Protein AF-A0A645GH68-F1 (afdb_monomer_lite)

Secondary structure (DSSP, 8-state):
-PPPPHHHHHHB-HHHHHHHHHHHHTTSS-HHHHHHHHHHHHTS-SS-B-HHHHHHHHHHHHHHTT----HHHHHHHH----TT------

InterPro domains:
  IPR007456 Smg [PF04361] (1-83)

Sequence (90 aa):
MRIYADEEIAHLSQACRGFIAFLESAGVVDTAQRELIIERAMALDGFAVTLNRLKVIVLMVLWQQEQPVDSLIIDELLSIDDEEWQPVFH

Structure (mmCIF, N/CA/C/O backbone):
data_AF-A0A645GH68-F1
#
_entry.id   AF-A0A645GH68-F1
#
loop_
_atom_site.group_PDB
_atom_site.id
_atom_site.type_symbol
_atom_site.label_atom_id
_atom_site.label_alt_id
_atom_site.label_comp_id
_atom_site.label_asym_id
_atom_site.label_entity_id
_atom_site.label_seq_id
_atom_site.pdbx_PDB_ins_code
_atom_site.Cartn_x
_atom_site.Cartn_y
_atom_site.Cartn_z
_atom_site.occupancy
_atom_site.B_iso_or_equiv
_atom_site.auth_seq_id
_atom_site.auth_comp_id
_atom_site.auth_asym_id
_atom_site.auth_atom_id
_atom_site.pdbx_PDB_model_num
ATOM 1 N N . MET A 1 1 ? -14.429 -8.361 -4.783 1.00 52.88 1 MET A N 1
ATOM 2 C CA . MET A 1 1 ? -13.356 -8.886 -5.654 1.00 52.88 1 MET A CA 1
ATOM 3 C C . MET A 1 1 ? -13.133 -7.876 -6.768 1.00 52.88 1 MET A C 1
ATOM 5 O O . MET A 1 1 ? -14.053 -7.662 -7.547 1.00 52.88 1 MET A O 1
ATOM 9 N N . ARG A 1 2 ? -11.988 -7.183 -6.778 1.00 66.38 2 ARG A N 1
ATOM 10 C CA . ARG A 1 2 ? -11.622 -6.243 -7.849 1.00 66.38 2 ARG A CA 1
ATOM 11 C C . ARG A 1 2 ? -11.009 -7.026 -9.010 1.00 66.38 2 ARG A C 1
ATOM 13 O O . ARG A 1 2 ? -10.258 -7.970 -8.779 1.00 66.38 2 ARG A O 1
ATOM 20 N N . ILE A 1 3 ? -11.345 -6.639 -10.235 1.00 68.12 3 ILE A N 1
ATOM 21 C CA . ILE A 1 3 ? -10.719 -7.161 -11.450 1.00 68.12 3 ILE A CA 1
ATOM 22 C C . ILE A 1 3 ? -9.607 -6.177 -11.816 1.00 68.12 3 ILE A C 1
ATOM 24 O O . ILE A 1 3 ? -9.892 -4.996 -11.998 1.00 68.12 3 ILE A O 1
ATOM 28 N N . TYR A 1 4 ? -8.363 -6.654 -11.851 1.00 71.00 4 TYR A N 1
ATOM 29 C CA . TYR A 1 4 ? -7.223 -5.869 -12.324 1.00 71.00 4 TYR A CA 1
ATOM 30 C C . TYR A 1 4 ? -7.187 -5.920 -13.853 1.00 71.00 4 TYR A C 1
ATOM 32 O O . TYR A 1 4 ? -7.376 -6.995 -14.426 1.00 71.00 4 TYR A O 1
ATOM 40 N N . ALA A 1 5 ? -6.950 -4.789 -14.508 1.00 75.06 5 ALA A N 1
ATOM 41 C CA . ALA A 1 5 ? -6.688 -4.738 -15.941 1.00 75.06 5 ALA A CA 1
ATOM 42 C C . ALA A 1 5 ? -5.368 -5.456 -16.273 1.00 75.06 5 ALA A C 1
ATOM 44 O O . ALA A 1 5 ? -4.467 -5.527 -15.437 1.00 75.06 5 ALA A O 1
ATOM 45 N N . ASP A 1 6 ? -5.218 -5.955 -17.501 1.00 72.81 6 ASP A N 1
ATOM 46 C CA . ASP A 1 6 ? -3.998 -6.660 -17.931 1.00 72.81 6 ASP A CA 1
ATOM 47 C C . ASP A 1 6 ? -2.724 -5.814 -17.746 1.00 72.81 6 ASP A C 1
ATOM 49 O O . ASP A 1 6 ? -1.666 -6.336 -17.400 1.00 72.81 6 ASP A O 1
ATOM 53 N N . GLU A 1 7 ? -2.842 -4.494 -17.892 1.00 71.31 7 GLU A N 1
ATOM 54 C CA . GLU A 1 7 ? -1.758 -3.539 -17.651 1.00 71.31 7 GLU A CA 1
ATOM 55 C C . GLU A 1 7 ? -1.373 -3.453 -16.165 1.00 71.31 7 GLU A C 1
ATOM 57 O O . GLU A 1 7 ? -0.190 -3.476 -15.827 1.00 71.31 7 GLU A O 1
ATOM 62 N N . GLU A 1 8 ? -2.360 -3.460 -15.262 1.00 75.44 8 GLU A N 1
ATOM 63 C CA . GLU A 1 8 ? -2.129 -3.519 -13.814 1.00 75.44 8 GLU A CA 1
ATOM 64 C C . GLU A 1 8 ? -1.516 -4.867 -13.412 1.00 75.44 8 GLU A C 1
ATOM 66 O O . GLU A 1 8 ? -0.692 -4.919 -12.509 1.00 75.44 8 GLU A O 1
ATOM 71 N N . ILE A 1 9 ? -1.876 -5.966 -14.081 1.00 74.81 9 ILE A N 1
ATOM 72 C CA . ILE A 1 9 ? -1.297 -7.299 -13.846 1.00 74.81 9 ILE A CA 1
ATOM 73 C C . ILE A 1 9 ? 0.163 -7.359 -14.314 1.00 74.81 9 IL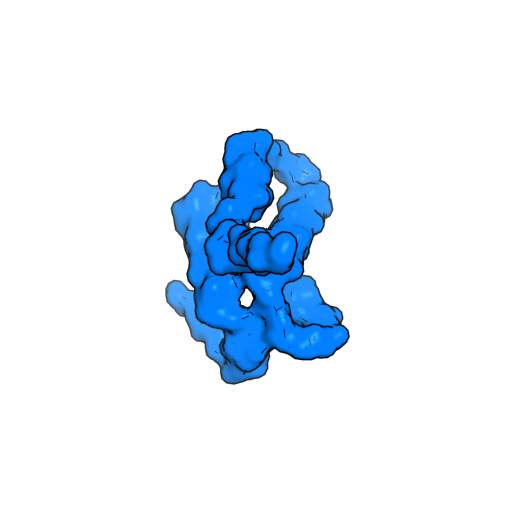E A C 1
ATOM 75 O O . ILE A 1 9 ? 0.979 -8.026 -13.673 1.00 74.81 9 ILE A O 1
ATOM 79 N N . ALA A 1 10 ? 0.490 -6.669 -15.408 1.00 74.44 10 ALA A N 1
ATOM 80 C CA . ALA A 1 10 ? 1.849 -6.564 -15.927 1.00 74.44 10 ALA A CA 1
ATOM 81 C C . ALA A 1 10 ? 2.743 -5.668 -15.049 1.00 74.44 10 ALA A C 1
ATOM 83 O O . ALA A 1 10 ? 3.924 -5.970 -14.876 1.00 74.44 10 ALA A O 1
ATOM 84 N N . HIS A 1 11 ? 2.186 -4.599 -14.467 1.00 80.50 11 HIS A N 1
ATOM 85 C CA . HIS A 1 11 ? 2.913 -3.681 -13.583 1.00 80.50 11 HIS A CA 1
ATOM 86 C C . HIS A 1 11 ? 2.973 -4.150 -12.122 1.00 80.50 11 HIS A C 1
ATOM 88 O O . HIS A 1 11 ? 3.997 -3.973 -11.465 1.00 80.50 11 HIS A O 1
ATOM 94 N N . LEU A 1 12 ? 1.907 -4.757 -11.596 1.00 84.19 12 LEU A N 1
ATOM 95 C CA . LEU A 1 12 ? 1.817 -5.248 -10.222 1.00 84.19 12 LEU A CA 1
ATOM 96 C C . LEU A 1 12 ? 1.993 -6.766 -10.190 1.00 84.19 12 LEU A C 1
ATOM 98 O O . LEU A 1 12 ? 1.095 -7.550 -10.528 1.00 84.19 12 LEU A O 1
ATOM 102 N N . SER A 1 13 ? 3.147 -7.193 -9.679 1.00 82.81 13 SER A N 1
ATOM 103 C CA . SER A 1 13 ? 3.420 -8.609 -9.441 1.00 82.81 13 SER A CA 1
ATOM 104 C C . SER A 1 13 ? 2.347 -9.257 -8.548 1.00 82.81 13 SER A C 1
ATOM 106 O O . SER A 1 13 ? 1.581 -8.591 -7.842 1.00 82.81 13 SER A O 1
ATOM 108 N N . GLN A 1 14 ? 2.264 -10.587 -8.570 1.00 83.19 14 GLN A N 1
ATOM 109 C CA . GLN A 1 14 ? 1.320 -11.315 -7.718 1.00 83.19 14 GLN A CA 1
ATOM 110 C C . GLN A 1 14 ? 1.536 -11.009 -6.226 1.00 83.19 14 GLN A C 1
ATOM 112 O O . GLN A 1 14 ? 0.560 -10.840 -5.498 1.00 83.19 14 GLN A O 1
ATOM 117 N N . ALA A 1 15 ? 2.795 -10.860 -5.797 1.00 84.88 15 ALA A N 1
ATOM 118 C CA . ALA A 1 15 ? 3.146 -10.474 -4.433 1.00 84.88 15 ALA A CA 1
ATOM 119 C C . ALA A 1 15 ? 2.605 -9.079 -4.075 1.00 84.88 15 ALA A C 1
ATOM 121 O O . ALA A 1 15 ? 2.015 -8.901 -3.014 1.00 84.88 15 ALA A O 1
ATOM 122 N N . CYS A 1 16 ? 2.711 -8.111 -4.992 1.00 87.19 16 CYS A N 1
ATOM 123 C CA . CYS A 1 16 ? 2.159 -6.765 -4.820 1.00 87.19 16 CYS A CA 1
ATOM 124 C C . CYS A 1 16 ? 0.637 -6.781 -4.614 1.00 87.19 16 CYS A C 1
ATOM 126 O O . CYS A 1 16 ? 0.120 -6.164 -3.685 1.00 87.19 16 CYS A O 1
ATOM 128 N N . ARG A 1 17 ? -0.088 -7.529 -5.452 1.00 87.00 17 ARG A N 1
ATOM 129 C CA . ARG A 1 17 ? -1.551 -7.663 -5.344 1.00 87.00 17 ARG A CA 1
ATOM 130 C C . AR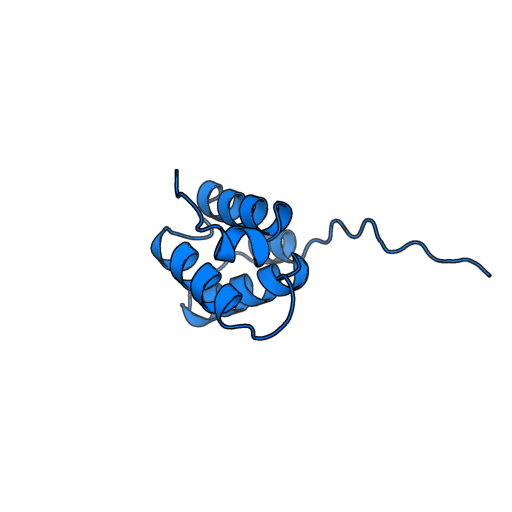G A 1 17 ? -1.971 -8.382 -4.060 1.00 87.00 17 ARG A C 1
ATOM 132 O O . ARG A 1 17 ? -2.922 -7.952 -3.413 1.00 87.00 17 ARG A O 1
ATOM 139 N N . GLY A 1 18 ? -1.246 -9.434 -3.675 1.00 87.56 18 GLY A N 1
ATOM 140 C CA . GLY A 1 18 ? -1.468 -10.153 -2.419 1.00 87.56 18 GLY A CA 1
ATOM 141 C C . GLY A 1 18 ? -1.260 -9.265 -1.193 1.00 87.56 18 GLY A C 1
ATOM 142 O O . GLY A 1 18 ? -2.080 -9.279 -0.281 1.00 87.56 18 GLY A O 1
ATOM 143 N N . PHE A 1 19 ? -0.224 -8.428 -1.212 1.00 87.19 19 PHE A N 1
ATOM 144 C CA . PHE A 1 19 ? 0.066 -7.490 -0.132 1.00 87.19 19 PHE A CA 1
ATOM 145 C C . PHE A 1 19 ? -1.014 -6.416 0.027 1.00 87.19 19 PHE A C 1
ATOM 147 O O . PHE A 1 19 ? -1.475 -6.157 1.132 1.00 87.19 19 PHE A O 1
ATOM 154 N N . ILE A 1 20 ? -1.488 -5.837 -1.079 1.00 87.88 20 ILE A N 1
ATOM 155 C CA . ILE A 1 20 ? -2.595 -4.871 -1.047 1.00 87.88 20 ILE A CA 1
ATOM 156 C C . ILE A 1 20 ? -3.862 -5.508 -0.461 1.00 87.88 20 ILE A C 1
ATOM 158 O O . ILE A 1 20 ? -4.524 -4.904 0.381 1.00 87.88 20 ILE A O 1
ATOM 162 N N . ALA A 1 21 ? -4.190 -6.732 -0.884 1.00 86.69 21 ALA A N 1
ATOM 163 C CA . ALA A 1 21 ? -5.345 -7.460 -0.368 1.00 86.69 21 ALA A CA 1
ATOM 164 C C . ALA A 1 21 ? -5.201 -7.796 1.126 1.00 86.69 21 ALA A C 1
ATOM 166 O O . ALA A 1 21 ? -6.178 -7.713 1.868 1.00 86.69 21 ALA A O 1
ATOM 167 N N . PHE A 1 22 ? -3.989 -8.136 1.574 1.00 86.38 22 PHE A N 1
ATOM 168 C CA . PHE A 1 22 ? -3.683 -8.353 2.984 1.00 86.38 22 PHE A CA 1
ATOM 169 C C . PHE A 1 22 ? -3.955 -7.093 3.813 1.00 86.38 22 PHE A C 1
ATOM 171 O O . PHE A 1 22 ? -4.707 -7.165 4.784 1.00 86.38 22 PHE A O 1
ATOM 178 N N . LEU A 1 23 ? -3.446 -5.934 3.387 1.00 86.62 23 LEU A N 1
ATOM 179 C CA . LEU A 1 23 ? -3.659 -4.665 4.089 1.00 86.62 23 LEU A CA 1
ATOM 180 C C . LEU A 1 23 ? -5.137 -4.271 4.162 1.00 86.62 23 LEU A C 1
ATOM 182 O O . LEU A 1 23 ? -5.584 -3.773 5.195 1.00 86.62 23 LEU A O 1
ATOM 186 N N . GLU A 1 24 ? -5.900 -4.513 3.093 1.00 86.81 24 GLU A N 1
ATOM 187 C CA . GLU A 1 24 ? -7.349 -4.278 3.083 1.00 86.81 24 GLU A CA 1
ATOM 188 C C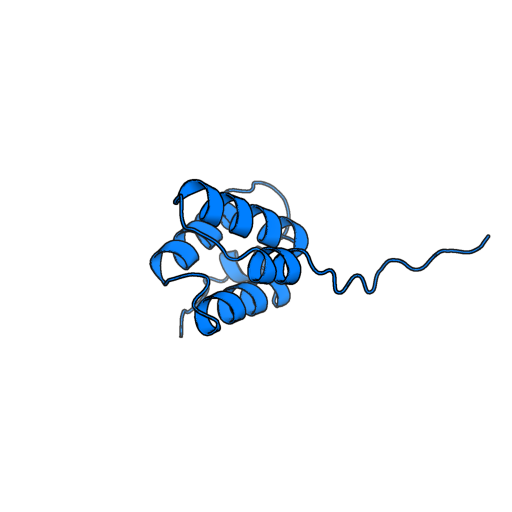 . GLU A 1 24 ? -8.059 -5.222 4.065 1.00 86.81 24 GLU A C 1
ATOM 190 O O . GLU A 1 24 ? -8.908 -4.792 4.842 1.00 86.81 24 GLU A O 1
ATOM 195 N N . SER A 1 25 ? -7.671 -6.503 4.098 1.00 84.00 25 SER A N 1
ATOM 196 C CA . SER A 1 25 ? -8.245 -7.486 5.026 1.00 84.00 25 SER A CA 1
ATOM 197 C C . SER A 1 25 ? -7.901 -7.218 6.495 1.00 84.00 25 SER A C 1
ATOM 199 O O . SER A 1 25 ? -8.716 -7.495 7.373 1.00 84.00 25 SER A O 1
ATOM 201 N N . ALA A 1 26 ? -6.724 -6.645 6.753 1.00 84.25 26 ALA A N 1
ATOM 202 C CA . ALA A 1 26 ? -6.270 -6.238 8.077 1.00 84.25 26 ALA A CA 1
ATOM 203 C C . ALA A 1 26 ? -6.890 -4.903 8.537 1.00 84.25 26 ALA A C 1
ATOM 205 O O . ALA A 1 26 ? -6.706 -4.509 9.685 1.00 84.25 26 ALA A O 1
ATOM 206 N N . GLY A 1 27 ? -7.621 -4.200 7.661 1.00 84.88 27 GLY A N 1
ATOM 207 C CA . GLY A 1 27 ? -8.208 -2.891 7.958 1.00 84.88 27 GLY A CA 1
ATOM 208 C C . GLY A 1 27 ? -7.191 -1.747 8.008 1.00 84.88 27 GLY A C 1
ATOM 209 O O . GLY A 1 27 ? -7.513 -0.674 8.510 1.00 84.88 27 GLY A O 1
ATOM 210 N N . VAL A 1 28 ? -5.974 -1.966 7.497 1.00 85.38 28 VAL A N 1
ATOM 211 C CA . VAL A 1 28 ? -4.907 -0.953 7.428 1.00 85.38 28 VAL A CA 1
ATOM 212 C C . VAL A 1 28 ? -5.168 0.035 6.296 1.00 85.38 28 VAL A C 1
ATOM 214 O O . VAL A 1 28 ? -4.867 1.220 6.429 1.00 85.38 28 VAL A O 1
ATOM 217 N N . VAL A 1 29 ? -5.723 -0.455 5.182 1.00 87.06 29 VAL A N 1
ATOM 218 C CA . VAL A 1 29 ? -6.150 0.380 4.056 1.00 87.06 29 VAL A CA 1
ATOM 219 C C . VAL A 1 29 ? -7.625 0.156 3.752 1.00 87.06 29 VAL A C 1
ATOM 221 O O . VAL A 1 29 ? -8.104 -0.976 3.724 1.00 87.06 29 VAL A O 1
ATOM 224 N N . ASP A 1 30 ? -8.351 1.236 3.496 1.00 87.81 30 ASP A N 1
ATOM 225 C CA . ASP A 1 30 ? -9.716 1.190 2.994 1.00 87.81 30 ASP A CA 1
ATOM 226 C C . ASP A 1 30 ? -9.753 1.082 1.459 1.00 87.81 30 ASP A C 1
ATOM 228 O O . ASP A 1 30 ? -8.734 1.107 0.757 1.00 87.81 30 ASP A O 1
ATOM 232 N N . THR A 1 31 ? -10.962 0.958 0.910 1.00 86.94 31 THR A N 1
ATOM 233 C CA . THR A 1 31 ? -11.155 0.858 -0.538 1.00 86.94 31 THR A CA 1
ATOM 234 C C . THR A 1 31 ? -10.592 2.070 -1.286 1.00 86.94 31 THR A C 1
ATOM 236 O O . THR A 1 31 ? -10.020 1.881 -2.352 1.00 86.94 31 THR A O 1
ATOM 239 N N . ALA A 1 32 ? -10.706 3.290 -0.757 1.00 87.62 32 ALA A N 1
ATOM 240 C CA . ALA A 1 32 ? -10.219 4.497 -1.427 1.00 87.62 32 ALA A CA 1
ATOM 241 C C . ALA A 1 32 ? -8.684 4.591 -1.391 1.00 87.62 32 ALA A C 1
ATOM 243 O O . ALA A 1 32 ? -8.054 4.919 -2.397 1.00 87.62 32 ALA A O 1
ATOM 244 N N . GLN A 1 33 ? -8.072 4.236 -0.263 1.00 89.19 33 GLN A N 1
ATOM 245 C CA . GLN A 1 33 ? -6.625 4.157 -0.092 1.00 89.19 33 GLN A CA 1
ATOM 246 C C . GLN A 1 33 ? -6.024 3.095 -1.010 1.00 89.19 33 GLN A C 1
ATOM 248 O O . GLN A 1 33 ? -4.983 3.335 -1.620 1.00 89.19 33 GLN A O 1
ATOM 253 N N . ARG A 1 34 ? -6.704 1.956 -1.188 1.00 89.94 34 ARG A N 1
ATOM 254 C CA . ARG A 1 34 ? -6.309 0.926 -2.153 1.00 89.94 34 ARG A CA 1
ATOM 255 C C . ARG A 1 34 ? -6.220 1.476 -3.576 1.00 89.94 34 ARG A C 1
ATOM 257 O O . ARG A 1 34 ? -5.230 1.225 -4.260 1.00 89.94 34 ARG A O 1
ATOM 264 N N . GLU A 1 35 ? -7.245 2.206 -4.019 1.00 88.75 35 GLU A N 1
ATOM 265 C CA . GLU A 1 35 ? -7.250 2.836 -5.346 1.00 88.75 35 GLU A CA 1
ATOM 266 C C . GLU A 1 35 ? -6.085 3.824 -5.491 1.00 88.75 35 GLU A C 1
ATOM 268 O O . GLU A 1 35 ? -5.363 3.775 -6.484 1.00 88.75 35 GLU A O 1
ATOM 273 N N . LEU A 1 36 ? -5.836 4.643 -4.465 1.00 89.44 36 LEU A N 1
ATOM 274 C CA . LEU A 1 36 ? -4.752 5.624 -4.456 1.00 89.44 36 LEU A CA 1
ATOM 275 C C . LEU A 1 36 ? -3.359 4.974 -4.499 1.00 89.44 36 LEU A C 1
ATOM 277 O O . LEU A 1 36 ? -2.471 5.449 -5.205 1.00 89.44 36 LEU A O 1
ATOM 281 N N . ILE A 1 37 ? -3.151 3.876 -3.769 1.00 89.94 37 ILE A N 1
ATOM 282 C CA . ILE A 1 37 ? -1.896 3.110 -3.801 1.00 89.94 37 ILE A CA 1
ATOM 283 C C . ILE A 1 37 ? -1.646 2.566 -5.208 1.00 89.94 37 ILE A C 1
ATOM 285 O O . ILE A 1 37 ? -0.528 2.663 -5.712 1.00 89.94 37 ILE A O 1
ATOM 289 N N . ILE A 1 38 ? -2.680 2.019 -5.850 1.00 88.06 38 ILE A N 1
ATOM 290 C CA . ILE A 1 38 ? -2.581 1.471 -7.205 1.00 88.06 38 ILE A CA 1
ATOM 291 C C . ILE A 1 38 ? -2.318 2.584 -8.216 1.00 88.06 38 ILE A C 1
ATOM 293 O O . ILE A 1 38 ? -1.422 2.442 -9.037 1.00 88.06 38 ILE A O 1
ATOM 297 N N . 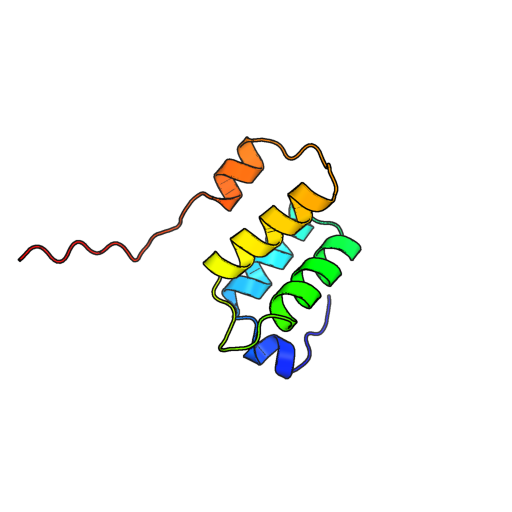GLU A 1 39 ? -3.005 3.720 -8.113 1.00 88.50 39 GLU A N 1
ATOM 298 C CA . GLU A 1 39 ? -2.761 4.888 -8.963 1.00 88.50 39 GLU A CA 1
ATOM 299 C C . GLU A 1 39 ? -1.300 5.354 -8.875 1.00 88.50 39 GLU A C 1
ATOM 301 O O . GLU A 1 39 ? -0.641 5.558 -9.894 1.00 88.50 39 GLU A O 1
ATOM 306 N N . ARG A 1 40 ? -0.745 5.453 -7.660 1.00 88.19 40 ARG A N 1
ATOM 307 C CA . ARG A 1 40 ? 0.659 5.841 -7.448 1.00 88.19 40 ARG A CA 1
ATOM 308 C C . ARG A 1 40 ? 1.644 4.779 -7.924 1.00 88.19 40 ARG A C 1
ATOM 310 O O . ARG A 1 40 ? 2.720 5.133 -8.396 1.00 88.19 40 ARG A O 1
ATOM 317 N N . ALA A 1 41 ? 1.284 3.503 -7.816 1.00 87.94 41 ALA A N 1
ATOM 318 C CA . ALA A 1 41 ? 2.070 2.400 -8.355 1.00 87.94 41 ALA A CA 1
ATOM 319 C C . ALA A 1 41 ? 2.107 2.416 -9.889 1.00 87.94 41 ALA A C 1
ATOM 321 O O . ALA A 1 41 ? 3.165 2.198 -10.467 1.00 87.94 41 ALA A O 1
ATOM 322 N N . MET A 1 42 ? 0.983 2.724 -10.534 1.00 86.19 42 MET A N 1
ATOM 323 C CA . MET A 1 42 ? 0.872 2.833 -11.991 1.00 86.19 42 MET A CA 1
ATOM 324 C C . MET A 1 42 ? 1.529 4.104 -12.544 1.00 86.19 42 MET A C 1
ATOM 326 O O . MET A 1 42 ? 1.996 4.101 -13.675 1.00 86.19 42 MET A O 1
ATOM 330 N N . ALA A 1 43 ? 1.606 5.180 -11.754 1.00 87.44 43 ALA A N 1
ATOM 331 C CA . ALA A 1 43 ? 2.280 6.426 -12.133 1.00 87.44 43 ALA A CA 1
ATOM 332 C C . ALA A 1 43 ? 3.820 6.342 -12.106 1.00 87.44 43 ALA A C 1
ATOM 334 O O . ALA A 1 43 ? 4.502 7.305 -12.458 1.00 87.44 43 ALA A O 1
ATOM 335 N N . LEU A 1 44 ? 4.387 5.227 -11.640 1.00 82.62 44 LEU A N 1
ATOM 336 C CA . LEU A 1 44 ? 5.824 4.996 -11.679 1.00 82.62 44 LEU A CA 1
ATOM 337 C C . LEU A 1 44 ? 6.230 4.543 -13.082 1.00 82.62 44 LEU A C 1
ATOM 339 O O . LEU A 1 44 ? 6.117 3.371 -13.423 1.00 82.62 44 LEU A O 1
ATOM 343 N N . ASP A 1 45 ? 6.750 5.477 -13.874 1.00 64.00 45 ASP A N 1
ATOM 344 C CA . ASP A 1 45 ? 7.324 5.171 -15.181 1.00 64.00 45 ASP A CA 1
ATOM 345 C C . ASP A 1 45 ? 8.587 4.300 -15.038 1.00 64.00 45 ASP A C 1
ATOM 347 O O . ASP A 1 45 ? 9.644 4.763 -14.598 1.00 64.00 45 ASP A O 1
ATOM 351 N N . GLY A 1 46 ? 8.485 3.030 -15.441 1.00 62.00 46 GLY A N 1
ATOM 352 C CA . GLY A 1 46 ? 9.622 2.126 -15.626 1.00 62.00 46 GLY A CA 1
ATOM 353 C C . GLY A 1 46 ? 9.556 0.838 -14.802 1.00 62.00 46 GLY A C 1
ATOM 354 O O . GLY A 1 46 ? 9.781 0.852 -13.596 1.00 62.00 46 GLY A O 1
ATOM 355 N N . PHE A 1 47 ? 9.396 -0.284 -15.515 1.00 65.81 47 PHE A N 1
ATOM 356 C CA . PHE A 1 47 ? 9.411 -1.672 -15.024 1.00 65.81 47 PHE A CA 1
ATOM 357 C C . PHE A 1 47 ? 8.359 -2.019 -13.954 1.00 65.81 47 PHE A C 1
ATOM 359 O O . PHE A 1 47 ? 7.782 -1.169 -13.289 1.00 65.81 47 PHE A O 1
ATOM 366 N N . ALA A 1 48 ? 8.100 -3.320 -13.794 1.00 77.00 48 ALA A N 1
ATOM 367 C CA . ALA A 1 48 ? 7.135 -3.823 -12.824 1.00 77.00 48 ALA A CA 1
ATOM 368 C C . ALA A 1 48 ? 7.467 -3.354 -11.394 1.00 77.00 48 ALA A C 1
ATOM 370 O O . ALA A 1 48 ? 8.609 -3.440 -10.931 1.00 77.00 48 ALA A O 1
ATOM 371 N N . VAL A 1 49 ? 6.448 -2.899 -10.666 1.00 83.69 49 VAL A N 1
ATOM 372 C CA . VAL A 1 49 ? 6.566 -2.470 -9.274 1.00 83.69 49 VAL A CA 1
ATOM 373 C C . VAL A 1 49 ? 6.890 -3.687 -8.415 1.00 83.69 49 VAL A C 1
ATOM 375 O O . VAL A 1 49 ? 6.086 -4.607 -8.256 1.00 83.69 49 VAL A O 1
ATOM 378 N N . THR A 1 50 ? 8.091 -3.681 -7.842 1.00 85.44 50 THR A N 1
ATOM 379 C CA . THR A 1 50 ? 8.512 -4.655 -6.826 1.00 85.44 50 THR A CA 1
ATOM 380 C C . THR A 1 50 ? 7.734 -4.463 -5.524 1.00 85.44 50 THR A C 1
ATOM 382 O O . THR A 1 50 ? 7.342 -3.338 -5.202 1.00 85.44 50 THR A O 1
ATOM 385 N N . LEU A 1 51 ? 7.601 -5.528 -4.728 1.00 84.50 51 LEU A N 1
ATOM 386 C CA . LEU A 1 51 ? 6.921 -5.479 -3.430 1.00 84.50 51 LEU A CA 1
ATOM 387 C C . LEU A 1 51 ? 7.518 -4.413 -2.498 1.00 84.50 51 LEU A C 1
ATOM 389 O O . LEU A 1 51 ? 6.777 -3.668 -1.865 1.00 84.50 51 LEU A O 1
ATOM 393 N N . ASN A 1 52 ? 8.846 -4.276 -2.472 1.00 84.19 52 ASN A N 1
ATOM 394 C CA . ASN A 1 52 ? 9.516 -3.271 -1.648 1.00 84.19 52 ASN A CA 1
ATOM 395 C C . ASN A 1 52 ? 9.133 -1.834 -2.056 1.00 84.19 52 ASN A C 1
ATOM 397 O O . ASN A 1 52 ? 8.762 -1.008 -1.226 1.00 84.19 52 ASN A O 1
ATOM 401 N N . ARG A 1 53 ? 9.121 -1.544 -3.364 1.00 85.69 53 ARG A N 1
ATOM 402 C CA . ARG A 1 53 ? 8.667 -0.240 -3.875 1.00 85.69 53 ARG A CA 1
ATOM 403 C C . ARG A 1 53 ? 7.201 0.023 -3.521 1.00 85.69 53 ARG A C 1
ATOM 405 O O . ARG A 1 53 ? 6.866 1.141 -3.145 1.00 85.69 53 ARG A O 1
ATOM 412 N N . LEU A 1 54 ? 6.346 -0.995 -3.590 1.00 89.06 54 LEU A N 1
ATOM 413 C CA . LEU A 1 54 ? 4.950 -0.875 -3.184 1.00 89.06 54 LEU A CA 1
ATOM 414 C C . LEU A 1 54 ? 4.803 -0.565 -1.689 1.00 89.06 54 LEU A C 1
ATOM 416 O O . LEU A 1 54 ? 4.025 0.317 -1.344 1.00 89.06 54 LEU A O 1
ATOM 420 N N . LYS A 1 55 ? 5.569 -1.227 -0.812 1.00 88.44 55 LYS A N 1
ATOM 421 C CA . LYS A 1 55 ? 5.596 -0.940 0.634 1.00 88.44 55 LYS A CA 1
ATOM 422 C C . LYS A 1 55 ? 5.896 0.538 0.906 1.00 88.44 55 LYS A C 1
ATOM 424 O O . LYS A 1 55 ? 5.208 1.164 1.708 1.00 88.44 55 LYS A O 1
ATOM 429 N N . VAL A 1 56 ? 6.848 1.124 0.175 1.00 88.38 56 VAL A N 1
ATOM 430 C CA . VAL A 1 56 ? 7.152 2.563 0.268 1.00 88.38 56 VAL A CA 1
ATOM 431 C C . VAL A 1 56 ? 5.959 3.421 -0.165 1.00 88.38 56 VAL A C 1
ATOM 433 O O . VAL A 1 56 ? 5.615 4.371 0.531 1.00 88.38 56 VAL A O 1
ATOM 436 N N . ILE A 1 57 ? 5.291 3.084 -1.272 1.00 89.44 57 ILE A N 1
ATOM 437 C CA . ILE A 1 57 ? 4.094 3.810 -1.739 1.00 89.44 57 ILE A CA 1
ATOM 438 C C . ILE A 1 57 ? 2.972 3.744 -0.699 1.00 89.44 57 ILE A C 1
ATOM 440 O O . ILE A 1 57 ? 2.348 4.762 -0.411 1.00 89.44 57 ILE A O 1
ATOM 444 N N . VAL A 1 58 ? 2.735 2.566 -0.117 1.00 88.94 58 VAL A N 1
ATOM 445 C CA . VAL A 1 58 ? 1.746 2.362 0.949 1.00 88.94 58 VAL A CA 1
ATOM 446 C C . VAL A 1 58 ? 2.061 3.268 2.136 1.00 88.94 58 VAL A C 1
ATOM 448 O O . VAL A 1 58 ? 1.189 4.015 2.569 1.00 88.94 58 VAL A O 1
ATOM 451 N N . LEU A 1 59 ? 3.30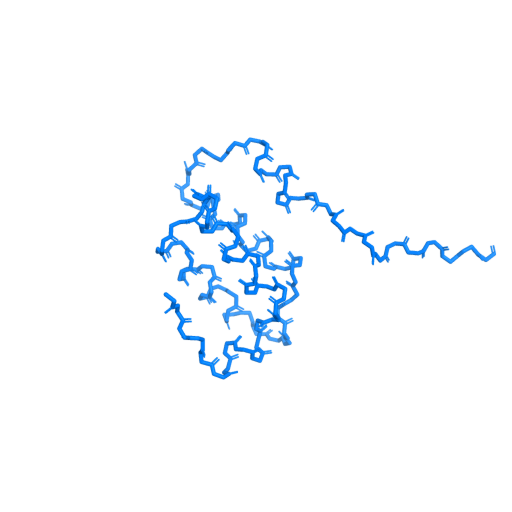7 3.272 2.616 1.00 87.12 59 LEU A N 1
ATOM 452 C CA . LEU A 1 59 ? 3.737 4.144 3.713 1.00 87.12 59 LEU A CA 1
ATOM 453 C C . LEU A 1 59 ? 3.551 5.627 3.377 1.00 87.12 59 LEU A C 1
ATOM 455 O O . LEU A 1 59 ? 3.034 6.378 4.198 1.00 87.12 59 LEU A O 1
ATOM 459 N N . MET A 1 60 ? 3.908 6.047 2.160 1.00 87.75 60 MET A N 1
ATOM 460 C CA . MET A 1 60 ? 3.698 7.424 1.704 1.00 87.75 60 MET A CA 1
ATOM 461 C C . MET A 1 60 ? 2.217 7.811 1.705 1.00 87.75 60 MET A C 1
ATOM 463 O O . MET A 1 60 ? 1.880 8.917 2.124 1.00 87.75 60 MET A O 1
ATOM 467 N N . VAL A 1 61 ? 1.330 6.921 1.254 1.00 87.44 61 VAL A N 1
ATOM 468 C CA . VAL A 1 61 ? -0.120 7.156 1.257 1.00 87.44 61 VAL A CA 1
ATOM 469 C C . VAL A 1 61 ? -0.656 7.226 2.685 1.00 87.44 61 VAL A C 1
ATOM 471 O O . VAL A 1 61 ? -1.411 8.143 2.997 1.00 87.44 61 VAL A O 1
ATOM 474 N N . LEU A 1 62 ? -0.234 6.315 3.563 1.00 84.50 62 LEU A N 1
ATOM 475 C CA . LEU A 1 62 ? -0.629 6.309 4.970 1.00 84.50 62 LEU A CA 1
ATOM 476 C C . LEU A 1 62 ? -0.181 7.587 5.696 1.00 84.50 62 LEU A C 1
ATOM 478 O O . LEU A 1 62 ? -0.983 8.210 6.389 1.00 84.50 62 LEU A O 1
ATOM 482 N N . TRP A 1 63 ? 1.059 8.032 5.474 1.00 84.06 63 TRP A N 1
ATOM 483 C CA . TRP A 1 63 ? 1.565 9.291 6.027 1.00 84.06 63 TRP A CA 1
ATOM 484 C C . TRP A 1 63 ? 0.861 10.523 5.457 1.00 84.06 63 TRP A C 1
ATOM 486 O O . TRP A 1 63 ? 0.599 11.464 6.201 1.00 84.06 63 TRP A O 1
ATOM 496 N N . GLN A 1 64 ? 0.519 10.530 4.163 1.00 84.25 64 GLN A N 1
ATOM 497 C CA . GLN A 1 64 ? -0.175 11.657 3.531 1.00 84.25 64 GLN A CA 1
ATOM 498 C C . GLN A 1 64 ? -1.581 11.892 4.114 1.00 84.25 64 GLN A C 1
ATOM 500 O O . GLN A 1 64 ? -2.087 13.007 4.036 1.00 84.25 64 GLN A O 1
ATOM 505 N N . GLN A 1 65 ? -2.212 10.864 4.683 1.00 80.31 65 GLN A N 1
ATOM 506 C CA . GLN A 1 65 ? -3.568 10.942 5.234 1.00 80.31 65 GLN A CA 1
ATOM 507 C C . GLN A 1 65 ? -3.611 11.345 6.719 1.00 80.31 65 GLN A C 1
ATOM 509 O O . GLN A 1 65 ? -4.693 11.341 7.298 1.00 80.31 65 GLN A O 1
ATOM 514 N N . GLU A 1 66 ? -2.463 11.650 7.346 1.00 73.19 66 GLU A N 1
ATOM 515 C CA . GLU A 1 66 ? -2.347 11.983 8.783 1.00 73.19 66 GLU A CA 1
ATOM 516 C C . GLU A 1 66 ? -3.013 10.944 9.712 1.00 73.19 66 GLU A C 1
ATOM 518 O O . GLU A 1 66 ? -3.368 11.232 10.856 1.00 73.19 66 GLU A O 1
ATOM 523 N N . GLN A 1 67 ? -3.187 9.713 9.221 1.00 68.44 67 GLN A N 1
ATOM 524 C CA . GLN A 1 67 ? -3.802 8.627 9.970 1.00 68.44 67 GLN A CA 1
ATOM 525 C C . GLN A 1 67 ? -2.824 8.160 11.054 1.00 68.44 67 GLN A C 1
ATOM 527 O O . GLN A 1 67 ? -1.647 7.929 10.750 1.00 68.44 67 GLN A O 1
ATOM 532 N N . PRO A 1 68 ? -3.273 7.986 12.309 1.00 69.94 68 PRO A N 1
ATOM 533 C CA . PRO A 1 68 ? -2.453 7.360 13.330 1.00 69.94 68 PRO A CA 1
ATOM 534 C C . PRO A 1 68 ? -2.271 5.885 12.964 1.00 69.94 68 PRO A C 1
ATOM 536 O O . PRO A 1 68 ? -3.125 5.050 13.248 1.00 69.94 68 PRO A O 1
ATOM 539 N N . VAL A 1 69 ? -1.166 5.568 12.292 1.00 73.69 69 VAL A N 1
ATOM 540 C CA . VAL A 1 69 ? -0.780 4.184 12.022 1.00 73.69 69 VAL A CA 1
ATOM 541 C C . VAL A 1 69 ? -0.009 3.663 13.221 1.00 73.69 69 VAL A C 1
ATOM 543 O O . VAL A 1 69 ? 0.972 4.272 13.652 1.00 73.69 69 VAL A O 1
ATOM 546 N N . ASP A 1 70 ? -0.456 2.530 13.747 1.00 79.75 70 ASP A N 1
ATOM 547 C CA . ASP A 1 70 ? 0.216 1.865 14.852 1.00 79.75 70 ASP A CA 1
ATOM 548 C C . ASP A 1 70 ? 1.651 1.491 14.468 1.00 79.75 70 ASP A C 1
ATOM 550 O O . ASP A 1 70 ? 1.903 0.950 13.387 1.00 79.75 70 ASP A O 1
ATOM 554 N N . SER A 1 71 ? 2.604 1.727 15.371 1.00 75.12 71 SER A N 1
ATOM 555 C CA . SER A 1 71 ? 4.012 1.392 15.125 1.00 75.12 71 SER A CA 1
ATOM 556 C C . SER A 1 71 ? 4.214 -0.099 14.861 1.00 75.12 71 SER A C 1
ATOM 558 O O . SER A 1 71 ? 5.160 -0.463 14.179 1.00 75.12 71 SER A O 1
ATOM 560 N N . LEU A 1 72 ? 3.311 -0.949 15.362 1.00 77.06 72 LEU A N 1
ATOM 561 C CA . LEU A 1 72 ? 3.297 -2.388 15.100 1.00 77.06 72 LEU A CA 1
ATOM 562 C C . LEU A 1 72 ? 2.966 -2.713 13.635 1.00 77.06 72 LEU A C 1
ATOM 564 O O . LEU A 1 72 ? 3.606 -3.571 13.042 1.00 77.06 72 LEU A O 1
ATOM 568 N N . ILE A 1 73 ? 2.011 -1.995 13.036 1.00 77.88 73 ILE A N 1
ATOM 569 C CA . ILE A 1 73 ? 1.666 -2.148 11.616 1.00 77.88 73 ILE A CA 1
ATOM 570 C C . ILE A 1 73 ? 2.806 -1.634 10.742 1.00 77.88 73 ILE A C 1
ATOM 572 O O . ILE A 1 73 ? 3.112 -2.221 9.712 1.00 77.88 73 ILE A O 1
ATOM 576 N N . ILE A 1 74 ? 3.466 -0.551 11.157 1.00 75.94 74 ILE A N 1
ATOM 577 C CA . ILE A 1 74 ? 4.667 -0.052 10.480 1.00 75.94 74 ILE A CA 1
ATOM 578 C C . ILE A 1 74 ? 5.793 -1.085 10.564 1.00 75.94 74 ILE A C 1
ATOM 580 O O . ILE A 1 74 ? 6.441 -1.340 9.555 1.00 75.94 74 ILE A O 1
ATOM 584 N N . ASP A 1 75 ? 6.003 -1.692 11.731 1.00 77.38 75 ASP A N 1
ATOM 585 C CA . ASP A 1 75 ? 7.004 -2.741 11.922 1.00 77.38 75 ASP A CA 1
ATOM 586 C C . ASP A 1 75 ? 6.697 -3.972 11.065 1.00 77.38 75 ASP A C 1
ATOM 588 O O . ASP A 1 75 ? 7.602 -4.492 10.442 1.00 77.38 75 ASP A O 1
ATOM 592 N N . GLU A 1 76 ? 5.434 -4.377 10.918 1.00 75.00 76 GLU A N 1
ATOM 593 C CA . GLU A 1 76 ? 5.027 -5.483 10.037 1.00 75.00 76 GLU A CA 1
ATOM 594 C C . GLU A 1 76 ? 5.098 -5.123 8.537 1.00 75.00 76 GLU A C 1
ATOM 596 O O . GLU A 1 76 ? 5.474 -5.939 7.698 1.00 75.00 76 GLU A O 1
ATOM 601 N N . LEU A 1 77 ? 4.787 -3.878 8.165 1.00 74.62 77 LEU A N 1
ATOM 602 C CA . LEU A 1 77 ? 4.984 -3.373 6.802 1.00 74.62 77 LEU A CA 1
ATOM 603 C C . LEU A 1 77 ? 6.472 -3.377 6.430 1.00 74.62 77 LEU A C 1
ATOM 605 O O . LEU A 1 77 ? 6.833 -3.747 5.308 1.00 74.62 77 LEU A O 1
ATOM 609 N 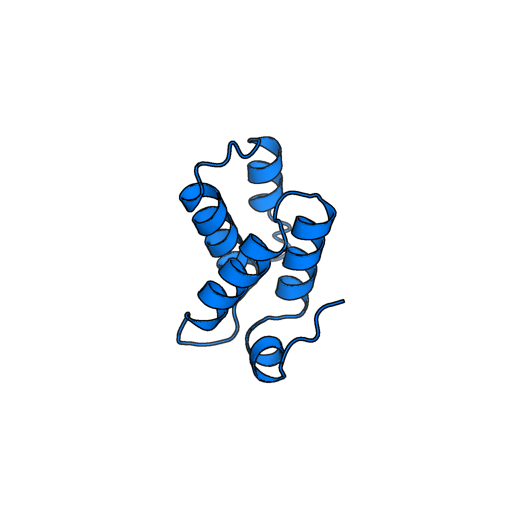N . LEU A 1 78 ? 7.322 -2.946 7.361 1.00 69.75 78 LEU A N 1
ATOM 610 C CA . LEU A 1 78 ? 8.773 -2.862 7.216 1.00 69.75 78 LEU A CA 1
ATOM 611 C C . LEU A 1 78 ? 9.479 -4.178 7.535 1.00 69.75 78 LEU A C 1
ATOM 613 O O . LEU A 1 78 ? 10.644 -4.310 7.166 1.00 69.75 78 LEU A O 1
ATOM 617 N N . SER A 1 79 ? 8.802 -5.141 8.164 1.00 69.25 79 SER A N 1
ATOM 618 C CA . SER A 1 79 ? 9.363 -6.453 8.431 1.00 69.25 79 SER A CA 1
ATOM 619 C C . SER A 1 79 ? 9.594 -7.113 7.088 1.00 69.25 79 SER A C 1
ATOM 621 O O . SER A 1 79 ? 8.773 -7.118 6.156 1.00 69.25 79 SER A O 1
ATOM 623 N N . ILE A 1 80 ? 10.834 -7.528 6.944 1.00 55.59 80 ILE A N 1
ATOM 624 C CA . ILE A 1 80 ? 11.351 -8.029 5.705 1.00 55.59 80 ILE A CA 1
ATOM 625 C C . ILE A 1 80 ? 11.317 -9.536 5.869 1.00 55.59 80 ILE A C 1
ATOM 627 O O . ILE A 1 80 ? 12.124 -10.096 6.606 1.00 55.59 80 ILE A O 1
ATOM 631 N N . ASP A 1 81 ? 10.413 -10.200 5.152 1.00 58.31 81 ASP A N 1
ATOM 632 C CA . ASP A 1 81 ? 10.748 -11.507 4.592 1.00 58.31 81 ASP A CA 1
ATOM 633 C C . ASP A 1 81 ? 11.852 -11.266 3.541 1.00 58.31 81 ASP A C 1
ATOM 635 O O . ASP A 1 81 ? 11.641 -11.359 2.333 1.00 58.31 81 ASP A O 1
ATOM 639 N N . ASP A 1 82 ? 13.031 -10.847 4.013 1.00 55.88 82 ASP A N 1
ATOM 640 C CA . ASP A 1 82 ? 14.282 -10.818 3.265 1.00 55.88 82 ASP A CA 1
ATOM 641 C C . ASP A 1 82 ? 14.786 -12.263 3.188 1.00 55.88 82 ASP A C 1
ATOM 643 O O . ASP A 1 82 ? 15.824 -12.619 3.744 1.00 55.88 82 ASP A O 1
ATOM 647 N N . GLU A 1 83 ? 14.084 -13.125 2.460 1.00 55.72 83 GLU A N 1
ATOM 648 C CA . GLU A 1 83 ? 14.753 -14.278 1.857 1.00 55.72 83 GLU A CA 1
ATOM 649 C C . GLU A 1 83 ? 15.381 -13.853 0.526 1.00 55.72 83 GLU A C 1
ATOM 651 O O . GLU A 1 83 ? 15.055 -14.377 -0.529 1.00 55.72 83 GLU A O 1
ATOM 656 N N . GLU A 1 84 ? 16.309 -12.890 0.575 1.00 53.69 84 GLU A N 1
ATOM 657 C CA . GLU A 1 84 ? 17.342 -12.749 -0.463 1.00 53.69 84 GLU A CA 1
ATOM 658 C C . GLU A 1 84 ? 18.638 -12.059 0.010 1.00 53.69 84 GLU A C 1
ATOM 660 O O . GLU A 1 84 ? 19.463 -11.654 -0.808 1.00 53.69 84 GLU A O 1
ATOM 665 N N . TRP A 1 85 ? 18.912 -12.003 1.322 1.00 53.38 85 TRP A N 1
ATOM 666 C CA . TRP A 1 85 ? 20.296 -11.832 1.780 1.00 53.38 85 TRP A CA 1
ATOM 667 C C . TRP A 1 85 ? 20.966 -13.204 1.896 1.00 53.38 85 TRP A C 1
ATOM 669 O O . TRP A 1 85 ? 21.077 -13.775 2.979 1.00 53.38 85 TRP A O 1
ATOM 679 N N . GLN A 1 86 ? 21.414 -13.759 0.767 1.00 49.28 86 GLN A N 1
ATOM 680 C CA . GLN A 1 86 ? 22.452 -14.787 0.805 1.00 49.28 86 GLN A CA 1
ATOM 681 C C . GLN A 1 86 ? 23.807 -14.079 0.928 1.00 49.28 86 GLN A C 1
ATOM 683 O O . GLN A 1 86 ? 24.266 -13.492 -0.057 1.00 49.28 86 GLN A O 1
ATOM 688 N N . PRO A 1 87 ? 24.486 -14.108 2.090 1.00 57.84 87 PRO A N 1
ATOM 689 C CA . PRO A 1 87 ? 25.884 -13.719 2.129 1.00 57.84 87 PRO A CA 1
ATOM 690 C C . PRO A 1 87 ? 26.654 -14.696 1.244 1.00 57.84 87 PRO A C 1
ATOM 692 O O . PRO A 1 87 ? 26.830 -15.864 1.595 1.00 57.84 87 PRO A O 1
ATOM 695 N N . VAL A 1 88 ? 27.121 -14.230 0.087 1.00 60.69 88 VAL A N 1
ATOM 696 C CA . VAL A 1 88 ? 28.148 -14.947 -0.665 1.00 60.69 88 VAL A CA 1
ATOM 697 C C . VAL A 1 88 ? 29.426 -14.824 0.157 1.00 60.69 88 VAL A C 1
ATOM 699 O O . VAL A 1 88 ? 30.144 -13.829 0.074 1.00 60.69 88 VAL A O 1
ATOM 702 N N . PHE A 1 89 ? 29.667 -15.805 1.024 1.00 63.00 89 PHE A N 1
ATOM 703 C CA . PHE A 1 89 ? 30.959 -15.966 1.673 1.00 63.00 89 PHE A CA 1
ATOM 704 C C . PHE A 1 89 ? 31.980 -16.303 0.578 1.00 63.00 89 PHE A C 1
ATOM 706 O O . PHE A 1 89 ? 31.941 -17.397 0.013 1.00 63.00 89 PHE A O 1
ATOM 713 N N . HIS A 1 90 ? 32.842 -15.340 0.246 1.00 57.44 90 HIS A N 1
ATOM 714 C CA . HIS A 1 90 ? 34.066 -15.572 -0.520 1.00 57.44 90 HIS A CA 1
ATOM 715 C C . HIS A 1 90 ? 35.237 -15.850 0.418 1.00 57.44 90 HIS A C 1
ATOM 717 O O . HIS A 1 90 ? 35.342 -15.147 1.450 1.00 57.44 90 HIS A O 1
#

Foldseek 3Di:
DDDDDPLLPQQEDPLNVVVLVVCCVVVVDDPVLSVQLSVVSSPDPDGHQDLVNSLVSSVVSSVVVVDPDDVVVVCVSVVDPPPPPDPPDD

Radius of gyration: 14.13 Å; chains: 1; bounding box: 47×28×33 Å

pLDDT: mean 78.17, std 11.11, range [49.28, 89.94]

Organism: NCBI:txid1076179